Protein AF-A0A0T2QD60-F1 (afdb_monomer)

Secondary structure (DSSP, 8-state):
--------------------EEEETTEEEEEEEEEETTEEEEEEEEEE-TT--TTSHHHHHHHHHHHHHHHHHHHS-TTSTT---S--HHHHHHHHHHHHHHHHHHHHHHHHT-

Nearest PDB structures (foldseek):
  8cht-assembly2_B  TM=7.404E-01  e=1.540E+00  Homo sapiens
  8cht-assembly4_D  TM=6.076E-01  e=1.201E+00  Homo sapiens
  5fgo-assembly3_F  TM=7.506E-01  e=3.052E+00  Drosophila melanogaster
  8chu-assembly1_A  TM=4.315E-01  e=1.856E+00  Homo sapiens
 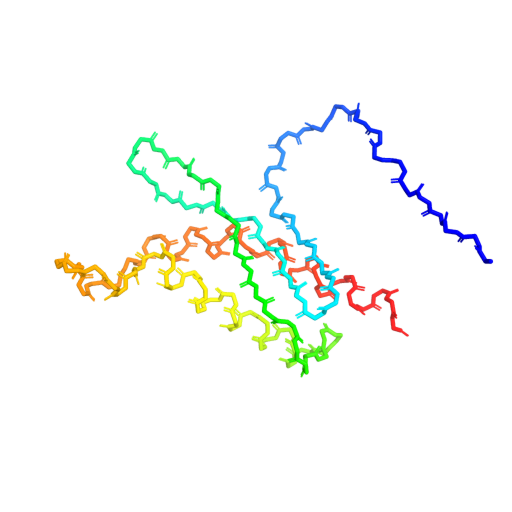 4wsp-assembly1_A  TM=3.901E-01  e=7.289E+00  Mycobacterium tuberculosis H37Rv

Foldseek 3Di:
DDDPDDDPPPDDDDPPLQWAWDDDDQKIWTFFWFADVVGIDTDIFIFGLPPALLLDPVSLVVRLVRQLVSQQCVQFVVPDDPTDPDRPPVRSVRRSVSRVSNSVVSSVVSNVVD

Radius of gyration: 16.13 Å; Cα contacts (8 Å, |Δi|>4): 137; chains: 1; bounding box: 52×38×35 Å

Solvent-accessible surface area (backbone atoms only — not comparable to full-atom values): 6789 Å² total; per-residue (Å²): 134,86,82,82,78,80,78,84,75,91,69,88,76,74,89,69,85,65,22,53,57,48,78,55,95,53,33,31,39,38,43,24,44,36,76,46,97,95,50,78,41,82,44,76,45,79,38,74,44,72,96,46,55,37,65,38,75,65,24,40,50,51,47,52,53,47,50,54,50,53,43,48,43,75,50,44,54,81,86,41,87,89,49,72,84,68,80,47,63,63,43,39,49,49,26,47,64,34,37,47,59,16,55,53,48,49,34,52,51,41,53,74,76,109

Structure (mmCIF, N/CA/C/O backbone):
data_AF-A0A0T2QD60-F1
#
_entry.id   AF-A0A0T2QD60-F1
#
loop_
_atom_site.group_PDB
_atom_site.id
_atom_site.type_symbol
_atom_site.label_atom_id
_atom_site.label_alt_id
_atom_site.label_comp_id
_atom_site.label_asym_id
_atom_site.label_entity_id
_atom_site.label_seq_id
_atom_site.pdbx_PDB_ins_code
_atom_site.Cartn_x
_atom_site.Cartn_y
_atom_site.Cartn_z
_atom_site.occupancy
_atom_site.B_iso_or_equiv
_atom_site.auth_seq_id
_atom_site.auth_comp_id
_atom_site.auth_asym_id
_atom_site.auth_atom_id
_atom_site.pdbx_PDB_model_num
ATOM 1 N N . MET A 1 1 ? -37.527 4.661 1.690 1.00 36.72 1 MET A N 1
ATOM 2 C CA . MET A 1 1 ? -36.375 5.287 2.385 1.00 36.72 1 MET A CA 1
ATOM 3 C C . MET A 1 1 ? -35.643 6.190 1.399 1.00 36.72 1 MET A C 1
ATOM 5 O O . MET A 1 1 ? -35.636 5.868 0.219 1.00 36.72 1 MET A O 1
ATOM 9 N N . LYS A 1 2 ? -35.128 7.349 1.833 1.00 30.94 2 LYS A N 1
ATOM 10 C CA . LYS A 1 2 ? -34.541 8.359 0.931 1.00 30.94 2 LYS A CA 1
ATOM 11 C C . LYS A 1 2 ? -33.089 8.008 0.602 1.00 30.94 2 LYS A C 1
ATOM 13 O O . LYS A 1 2 ? -32.248 8.036 1.492 1.00 30.94 2 LYS A O 1
ATOM 18 N N . ILE A 1 3 ? -32.805 7.732 -0.669 1.00 38.97 3 ILE A N 1
ATOM 19 C CA . ILE A 1 3 ? -31.434 7.640 -1.181 1.00 38.97 3 ILE A CA 1
ATOM 20 C C . ILE A 1 3 ? -30.935 9.078 -1.362 1.00 38.97 3 ILE A C 1
ATOM 22 O O . ILE A 1 3 ? -31.407 9.789 -2.249 1.00 38.97 3 ILE A O 1
ATOM 26 N N . VAL A 1 4 ? -30.043 9.546 -0.488 1.00 38.59 4 VAL A N 1
ATOM 27 C CA . VAL A 1 4 ? -29.467 10.894 -0.602 1.00 38.59 4 VAL A CA 1
ATOM 28 C C . VAL A 1 4 ? -28.332 10.839 -1.620 1.00 38.59 4 VAL A C 1
ATOM 30 O O . VAL A 1 4 ? -27.192 10.528 -1.289 1.00 38.59 4 VAL A O 1
ATOM 33 N N . GLY A 1 5 ? -28.663 11.106 -2.884 1.00 35.53 5 GLY A N 1
ATOM 34 C CA . GLY A 1 5 ? -27.670 11.254 -3.943 1.00 35.53 5 GLY A CA 1
ATOM 35 C C . GLY A 1 5 ? -26.823 12.503 -3.710 1.00 35.53 5 GLY A C 1
ATOM 36 O O . GLY A 1 5 ? -27.307 13.620 -3.879 1.00 35.53 5 GLY A O 1
ATOM 37 N N . ALA A 1 6 ? -25.558 12.318 -3.332 1.00 38.59 6 ALA A N 1
ATOM 38 C CA . ALA A 1 6 ? -24.595 13.408 -3.255 1.00 38.59 6 ALA A CA 1
ATOM 39 C C . ALA A 1 6 ? -24.217 13.860 -4.675 1.00 38.59 6 ALA A C 1
ATOM 41 O O . ALA A 1 6 ? -23.469 13.183 -5.381 1.00 38.59 6 ALA A O 1
ATOM 42 N N . ALA A 1 7 ? -24.748 15.007 -5.100 1.00 35.72 7 ALA A N 1
ATOM 43 C CA . ALA A 1 7 ? -24.350 15.640 -6.349 1.00 35.72 7 ALA A CA 1
ATOM 44 C C . ALA A 1 7 ? -22.911 16.164 -6.226 1.00 35.72 7 ALA A C 1
ATOM 46 O O . ALA A 1 7 ? -22.640 17.088 -5.458 1.00 35.72 7 ALA A O 1
ATOM 47 N N . ILE A 1 8 ? -21.987 15.587 -6.997 1.00 42.94 8 ILE A N 1
ATOM 48 C CA . ILE A 1 8 ? -20.613 16.083 -7.106 1.00 42.94 8 ILE A CA 1
ATOM 49 C C . ILE A 1 8 ? -20.648 17.335 -7.989 1.00 42.94 8 ILE A C 1
ATOM 51 O O . ILE A 1 8 ? -20.579 17.255 -9.215 1.00 42.94 8 ILE A O 1
ATOM 55 N N . ALA A 1 9 ? -20.798 18.502 -7.362 1.00 37.09 9 ALA A N 1
ATOM 56 C CA . ALA A 1 9 ? -20.691 19.779 -8.051 1.00 37.09 9 ALA A CA 1
ATOM 57 C C . ALA A 1 9 ? -19.237 20.000 -8.499 1.00 37.09 9 ALA A C 1
ATOM 59 O O . ALA A 1 9 ? -18.338 20.179 -7.676 1.00 37.09 9 ALA A O 1
ATOM 60 N N . ALA A 1 10 ? -19.006 19.991 -9.811 1.00 46.81 10 ALA A N 1
ATOM 61 C CA . ALA A 1 10 ? -17.710 20.305 -10.397 1.00 46.81 10 ALA A CA 1
ATOM 62 C C . ALA A 1 10 ? -17.415 21.809 -10.257 1.00 46.81 10 ALA A C 1
ATOM 64 O O . ALA A 1 10 ? -17.770 22.609 -11.119 1.00 46.81 10 ALA A O 1
ATOM 65 N N . ALA A 1 11 ? -16.760 22.190 -9.160 1.00 39.06 11 ALA A N 1
ATOM 66 C CA . ALA A 1 11 ? -16.304 23.551 -8.905 1.00 39.06 11 ALA A CA 1
ATOM 67 C C . ALA A 1 11 ? -14.805 23.549 -8.570 1.00 39.06 11 ALA A C 1
ATOM 69 O O . ALA A 1 11 ? -14.413 23.205 -7.459 1.00 39.06 11 ALA A O 1
ATOM 70 N N . GLY A 1 12 ? -13.981 23.926 -9.555 1.00 43.47 12 GLY A N 1
ATOM 71 C CA . GLY A 1 12 ? -12.598 24.389 -9.374 1.00 43.47 12 GLY A CA 1
ATOM 72 C C . GLY A 1 12 ? -11.723 23.606 -8.391 1.00 43.47 12 GLY A C 1
ATOM 73 O O . GLY A 1 12 ? -11.173 24.210 -7.471 1.00 43.47 12 GLY A O 1
ATOM 74 N N . LEU A 1 13 ? -11.553 22.292 -8.575 1.00 34.97 13 LEU A N 1
ATOM 75 C CA . LEU A 1 13 ? -10.577 21.561 -7.770 1.00 34.97 13 LEU A CA 1
ATOM 76 C C . LEU A 1 13 ? -9.155 21.928 -8.210 1.00 34.97 13 LEU A C 1
ATOM 78 O O . LEU A 1 13 ? -8.731 21.614 -9.323 1.00 34.97 13 LEU A O 1
ATOM 82 N N . LEU A 1 14 ? -8.406 22.546 -7.295 1.00 35.69 14 LEU A N 1
ATOM 83 C CA . LEU A 1 14 ? -6.946 22.518 -7.314 1.00 35.69 14 LEU A CA 1
ATOM 84 C C . LEU A 1 14 ? -6.503 21.068 -7.549 1.00 35.69 14 LEU A C 1
ATOM 86 O O . LEU A 1 14 ? -6.960 20.171 -6.836 1.00 35.69 14 LEU A O 1
ATOM 90 N N . VAL A 1 15 ? -5.616 20.839 -8.522 1.00 41.53 15 VAL A N 1
ATOM 91 C CA . VAL A 1 15 ? -5.058 19.509 -8.832 1.00 41.53 15 VAL A CA 1
ATOM 92 C C . VAL A 1 15 ? -4.025 19.123 -7.767 1.00 41.53 15 VAL A C 1
ATOM 94 O O . VAL A 1 15 ? -2.834 18.959 -8.010 1.00 41.53 15 VAL A O 1
ATOM 97 N N . SER A 1 16 ? -4.518 18.952 -6.547 1.00 40.53 16 SER A N 1
ATOM 98 C CA . SER A 1 16 ? -3.945 18.038 -5.578 1.00 40.53 16 SER A CA 1
ATOM 99 C C . SER A 1 16 ? -4.340 16.644 -6.045 1.00 40.53 16 SER A C 1
ATOM 101 O O . SER A 1 16 ? -5.463 16.206 -5.797 1.00 40.53 16 SER A O 1
ATOM 103 N N . THR A 1 17 ? -3.434 15.931 -6.720 1.00 47.22 17 THR A N 1
ATOM 104 C CA . THR A 1 17 ? -3.595 14.495 -7.009 1.00 47.22 17 THR A CA 1
ATOM 105 C C . THR A 1 17 ? -3.430 13.683 -5.722 1.00 47.22 17 THR A C 1
ATOM 107 O O . THR A 1 17 ? -2.524 12.863 -5.589 1.00 47.22 17 THR A O 1
ATOM 110 N N . ALA A 1 18 ? -4.286 13.950 -4.738 1.00 49.12 18 ALA A N 1
ATOM 111 C CA . ALA A 1 18 ? -4.475 13.081 -3.598 1.00 49.12 18 ALA A CA 1
ATOM 112 C C . ALA A 1 18 ? -5.111 11.791 -4.117 1.00 49.12 18 ALA A C 1
ATOM 114 O O . ALA A 1 18 ? -6.144 11.835 -4.790 1.00 49.12 18 ALA A O 1
ATOM 115 N N . ALA A 1 19 ? -4.490 10.651 -3.823 1.00 54.69 19 ALA A N 1
ATOM 116 C CA . ALA A 1 19 ? -5.063 9.359 -4.159 1.00 54.69 19 ALA A CA 1
ATOM 117 C C . ALA A 1 19 ? -6.469 9.245 -3.556 1.00 54.69 19 ALA A C 1
ATOM 119 O O . ALA A 1 19 ? -6.665 9.388 -2.344 1.00 54.69 19 ALA A O 1
ATOM 120 N N . ILE A 1 20 ? -7.453 9.016 -4.425 1.00 58.16 20 ILE A N 1
ATOM 121 C CA . ILE A 1 20 ? -8.849 8.876 -4.029 1.00 58.16 20 ILE A CA 1
ATOM 122 C C . ILE A 1 20 ? -9.069 7.407 -3.678 1.00 58.16 20 ILE A C 1
ATOM 124 O O . ILE A 1 20 ? -8.957 6.533 -4.538 1.00 58.16 20 ILE A O 1
ATOM 128 N N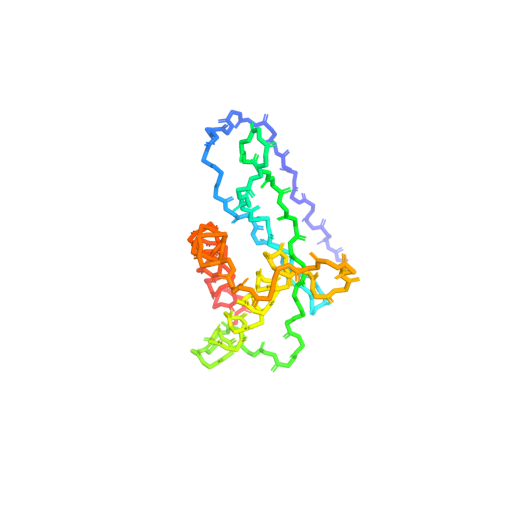 . ALA A 1 21 ? -9.363 7.143 -2.408 1.00 60.41 21 ALA A N 1
ATOM 129 C CA . ALA A 1 21 ? -9.890 5.863 -1.965 1.00 60.41 21 ALA A CA 1
ATOM 130 C C . ALA A 1 21 ? -11.406 5.848 -2.169 1.00 60.41 21 ALA A C 1
ATOM 132 O O . ALA A 1 21 ? -12.094 6.743 -1.680 1.00 60.41 21 ALA A O 1
ATOM 133 N N . ASN A 1 22 ? -11.928 4.812 -2.823 1.00 70.88 22 ASN A N 1
ATOM 134 C CA . ASN A 1 22 ? -13.347 4.470 -2.742 1.00 70.88 22 ASN A CA 1
ATOM 135 C C . ASN A 1 22 ? -13.453 3.044 -2.210 1.00 70.88 22 ASN A C 1
ATOM 137 O O . ASN A 1 22 ? -12.847 2.144 -2.788 1.00 70.88 22 ASN A O 1
ATOM 141 N N . VAL A 1 23 ? -14.212 2.856 -1.131 1.00 68.38 23 VAL A N 1
ATOM 142 C CA . VAL A 1 23 ? -14.542 1.541 -0.567 1.00 68.38 23 VAL A CA 1
ATOM 143 C C . VAL A 1 23 ? -16.006 1.245 -0.896 1.00 68.38 23 VAL A C 1
ATOM 145 O O . VAL A 1 23 ? -16.867 2.088 -0.642 1.00 68.38 23 VAL A O 1
ATOM 148 N N . ARG A 1 24 ? -16.285 0.088 -1.500 1.00 71.38 24 ARG A N 1
ATOM 149 C CA . ARG A 1 24 ? -17.633 -0.409 -1.830 1.00 71.38 24 ARG A CA 1
ATOM 150 C C . ARG A 1 24 ? -17.636 -1.931 -1.752 1.00 71.38 24 ARG A C 1
ATOM 152 O O . ARG A 1 24 ? -16.716 -2.523 -2.299 1.00 71.38 24 ARG A O 1
ATOM 159 N N . ASP A 1 25 ? -18.649 -2.519 -1.114 1.00 58.31 25 ASP A N 1
ATOM 160 C CA . ASP A 1 25 ? -18.933 -3.969 -1.091 1.00 58.31 25 ASP A CA 1
ATOM 161 C C . ASP A 1 25 ? -17.664 -4.854 -1.075 1.00 58.31 25 ASP A C 1
ATOM 163 O O . ASP A 1 25 ? -17.364 -5.569 -2.028 1.00 58.31 25 ASP A O 1
ATOM 167 N N . ASP A 1 26 ? -16.879 -4.726 0.000 1.00 74.38 26 ASP A N 1
ATOM 168 C CA . ASP A 1 26 ? -15.614 -5.440 0.248 1.00 74.38 26 ASP A CA 1
ATOM 169 C C . ASP A 1 26 ? -14.437 -5.178 -0.721 1.00 74.38 26 ASP A C 1
ATO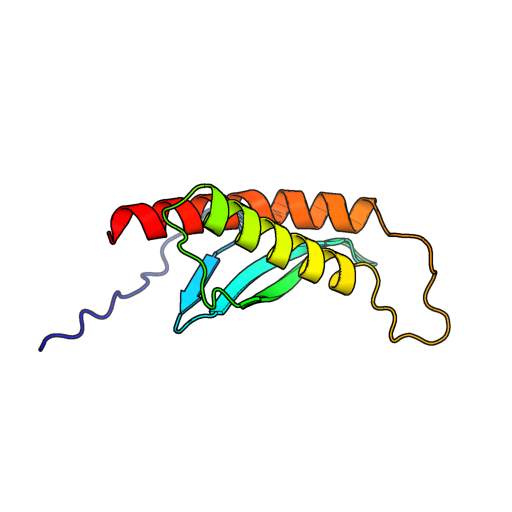M 171 O O . ASP A 1 26 ? -13.412 -5.855 -0.652 1.00 74.38 26 ASP A O 1
ATOM 175 N N . GLN A 1 27 ? -14.490 -4.145 -1.566 1.00 80.31 27 GLN A N 1
ATOM 176 C CA . GLN A 1 27 ? -13.371 -3.716 -2.417 1.00 80.31 27 GLN A CA 1
ATOM 177 C C . GLN A 1 27 ? -12.999 -2.243 -2.199 1.00 80.31 27 GLN A C 1
ATOM 179 O O . GLN A 1 27 ? -13.850 -1.354 -2.144 1.00 80.31 27 GLN A O 1
ATOM 184 N N . MET A 1 28 ? -11.695 -1.966 -2.148 1.00 84.12 28 MET A N 1
ATOM 185 C CA . MET A 1 28 ? -11.119 -0.622 -2.164 1.00 84.12 28 MET A CA 1
ATOM 186 C C . MET A 1 28 ? -10.380 -0.387 -3.486 1.00 84.12 28 MET A C 1
ATOM 188 O O . MET A 1 28 ? -9.391 -1.058 -3.789 1.00 84.12 28 MET A O 1
ATOM 192 N N . SER A 1 29 ? -10.818 0.615 -4.251 1.00 83.75 29 SER A N 1
ATOM 193 C CA . SER A 1 29 ? -10.054 1.146 -5.385 1.00 83.75 29 SER A CA 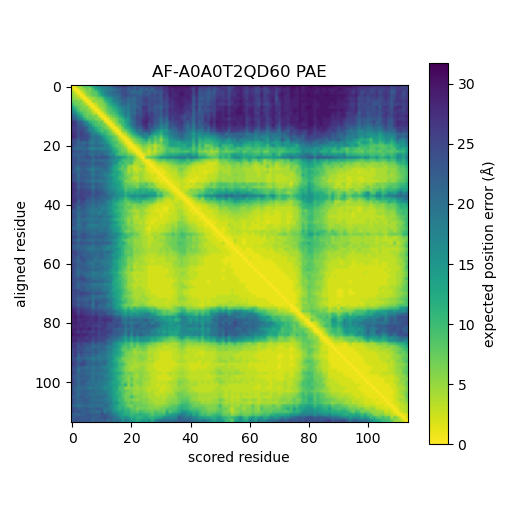1
ATOM 194 C C . SER A 1 29 ? -9.136 2.275 -4.917 1.00 83.75 29 SER A C 1
ATOM 196 O O . SER A 1 29 ? -9.611 3.208 -4.259 1.00 83.75 29 SER A O 1
ATOM 198 N N . VAL A 1 30 ? -7.861 2.230 -5.300 1.00 83.75 30 VAL A N 1
ATOM 199 C CA . VAL A 1 30 ? -6.856 3.256 -4.997 1.00 83.75 30 VAL A CA 1
ATOM 200 C C . VAL A 1 30 ? -6.188 3.727 -6.284 1.00 83.75 30 VAL A C 1
ATOM 202 O O . VAL A 1 30 ? -5.433 2.976 -6.901 1.00 83.75 30 VAL A O 1
ATOM 205 N N . SER A 1 31 ? -6.419 4.984 -6.663 1.00 85.12 31 SER A N 1
ATOM 206 C CA . SER A 1 31 ? -5.670 5.624 -7.750 1.00 85.12 31 SER A CA 1
ATOM 207 C C . SER A 1 31 ? -4.280 6.025 -7.260 1.00 85.12 31 SER A C 1
ATOM 209 O O . SER A 1 31 ? -4.155 6.916 -6.423 1.00 85.12 31 SER A O 1
ATOM 211 N N . VAL A 1 32 ? -3.243 5.384 -7.791 1.00 86.50 32 VAL A N 1
ATOM 212 C CA . VAL A 1 32 ? -1.827 5.616 -7.469 1.00 86.50 32 VAL A CA 1
ATOM 213 C C . VAL A 1 32 ? -1.072 6.127 -8.693 1.00 86.50 32 VAL A C 1
ATOM 215 O O . VAL A 1 32 ? -1.512 5.946 -9.828 1.00 86.50 32 VAL A O 1
ATOM 218 N N . THR A 1 33 ? 0.086 6.740 -8.471 1.00 85.50 33 THR A N 1
ATOM 219 C CA . THR A 1 33 ? 0.943 7.254 -9.544 1.00 85.50 33 THR A CA 1
ATOM 220 C C . THR A 1 33 ? 2.147 6.336 -9.732 1.00 85.50 33 THR A C 1
ATOM 222 O O . THR A 1 33 ? 2.942 6.165 -8.808 1.00 85.50 33 THR A O 1
ATOM 225 N N . ARG A 1 34 ? 2.285 5.757 -10.927 1.00 83.31 34 ARG A N 1
ATOM 226 C CA . ARG A 1 34 ? 3.393 4.888 -11.339 1.00 83.31 34 ARG A CA 1
ATOM 227 C C . ARG A 1 34 ? 4.371 5.667 -12.239 1.00 83.31 34 ARG A C 1
ATOM 229 O O . ARG A 1 34 ? 3.903 6.385 -13.125 1.00 83.31 34 ARG A O 1
ATOM 236 N N . PRO A 1 35 ? 5.699 5.552 -12.057 1.00 80.06 35 PRO A N 1
ATOM 237 C CA . PRO A 1 35 ? 6.657 6.033 -13.052 1.00 80.06 35 PRO A CA 1
ATOM 238 C C . PRO A 1 35 ? 6.577 5.175 -14.325 1.00 80.06 35 PRO A C 1
ATOM 240 O O . PRO A 1 35 ? 6.514 3.951 -14.246 1.00 80.06 35 PRO A O 1
ATOM 243 N N . ALA A 1 36 ? 6.570 5.815 -15.492 1.00 78.06 36 ALA A N 1
ATOM 244 C CA . ALA A 1 36 ? 6.466 5.157 -16.794 1.00 78.06 36 ALA A CA 1
ATOM 245 C C . ALA A 1 36 ? 7.394 5.830 -17.819 1.00 78.06 36 ALA A C 1
ATOM 247 O O . ALA A 1 36 ? 7.793 6.986 -17.646 1.00 78.06 36 ALA A O 1
ATOM 248 N N . GLU A 1 37 ? 7.717 5.139 -18.913 1.00 68.19 37 GLU A N 1
ATOM 249 C CA . GLU A 1 37 ? 8.455 5.751 -20.022 1.00 68.19 37 GLU A CA 1
ATOM 250 C C . GLU A 1 37 ? 7.641 6.917 -20.608 1.00 68.19 37 GLU A C 1
ATOM 252 O O . GLU A 1 37 ? 6.520 6.742 -21.080 1.00 68.19 37 GLU A O 1
ATOM 257 N N . GLY A 1 38 ? 8.189 8.132 -20.518 1.00 72.19 38 GLY A N 1
ATOM 258 C CA . GLY A 1 38 ? 7.497 9.371 -20.892 1.00 72.19 38 GLY A CA 1
ATOM 259 C C . GLY A 1 38 ? 6.843 10.145 -19.736 1.00 72.19 38 GLY A C 1
ATOM 260 O O . GLY A 1 38 ? 6.364 11.253 -19.970 1.00 72.19 38 GLY A O 1
ATOM 261 N N . GLY A 1 39 ? 6.860 9.646 -18.490 1.00 80.19 39 GLY A N 1
ATOM 262 C CA . GLY A 1 39 ? 6.490 10.446 -17.316 1.00 80.19 39 GLY A CA 1
ATOM 263 C C . GLY A 1 39 ? 5.836 9.675 -16.170 1.00 80.19 39 GLY A C 1
ATOM 264 O O . GLY A 1 39 ? 6.423 8.770 -15.581 1.00 80.19 39 GLY A O 1
ATOM 265 N N . ARG A 1 40 ? 4.632 10.108 -15.783 1.00 82.12 40 ARG A N 1
ATOM 266 C CA . ARG A 1 40 ? 3.858 9.557 -14.662 1.00 82.12 40 ARG A CA 1
ATOM 267 C C . ARG A 1 40 ? 2.496 9.094 -15.156 1.00 82.12 40 ARG A C 1
ATOM 269 O O . ARG A 1 40 ? 1.750 9.879 -15.733 1.00 82.12 40 ARG A O 1
ATOM 276 N N . GLU A 1 41 ? 2.171 7.844 -14.878 1.00 83.62 41 GLU A N 1
ATOM 277 C CA . GLU A 1 41 ? 0.912 7.199 -15.236 1.00 83.62 41 GLU A CA 1
ATOM 278 C C . GLU A 1 41 ? 0.035 7.050 -13.988 1.00 83.62 41 GLU A C 1
ATOM 280 O O . GLU A 1 41 ? 0.529 6.701 -12.914 1.00 83.62 41 GLU A O 1
ATOM 285 N N . GLN A 1 42 ? -1.271 7.295 -14.108 1.00 84.25 42 GLN A N 1
ATOM 286 C CA . GLN A 1 42 ? -2.213 7.005 -13.028 1.00 84.25 42 GLN A CA 1
ATOM 287 C C . GLN A 1 42 ? -2.771 5.589 -13.196 1.00 84.25 42 GLN A C 1
ATOM 289 O O . GLN A 1 42 ? -3.426 5.286 -14.190 1.00 84.25 42 GLN A O 1
ATOM 294 N N . VAL A 1 43 ? -2.535 4.733 -12.204 1.00 86.12 43 VAL A N 1
ATOM 295 C CA . VAL A 1 43 ? -2.955 3.328 -12.187 1.00 86.12 43 VAL A CA 1
ATOM 296 C C . VAL A 1 43 ? -3.999 3.142 -11.090 1.00 86.12 43 VAL A C 1
ATOM 298 O O . VAL A 1 43 ? -3.816 3.617 -9.971 1.00 86.12 43 VAL A O 1
ATOM 301 N N . SER A 1 44 ? -5.095 2.441 -11.384 1.00 86.75 44 SER A N 1
ATOM 302 C CA . SER A 1 44 ? -6.083 2.062 -10.369 1.00 86.75 44 SER A CA 1
ATOM 303 C C . SER A 1 44 ? -5.753 0.677 -9.819 1.00 86.75 44 SER A C 1
ATOM 305 O O . SER A 1 44 ? -5.803 -0.314 -10.548 1.00 86.75 44 SER A O 1
ATOM 307 N N . LEU A 1 45 ? -5.401 0.601 -8.536 1.00 87.00 45 LEU A N 1
ATOM 308 C CA . LEU A 1 45 ? -5.238 -0.662 -7.821 1.00 87.00 45 LEU A CA 1
ATOM 309 C C . LEU A 1 45 ? -6.564 -1.044 -7.171 1.00 87.00 45 LEU A C 1
ATOM 311 O O . LEU A 1 45 ? -7.128 -0.256 -6.415 1.00 87.00 45 LEU A O 1
ATOM 315 N N . GLN A 1 46 ? -7.030 -2.266 -7.411 1.00 89.19 46 GLN A N 1
ATOM 316 C CA . GLN A 1 46 ? -8.131 -2.853 -6.652 1.00 89.19 46 GLN A CA 1
ATOM 317 C C . GLN A 1 46 ? -7.560 -3.778 -5.582 1.00 89.19 46 GLN A C 1
ATOM 319 O O . GLN A 1 46 ? -6.759 -4.665 -5.882 1.00 89.19 46 GLN A O 1
ATOM 324 N N . VAL A 1 47 ? -7.956 -3.559 -4.331 1.00 88.50 47 VAL A N 1
ATOM 325 C CA . VAL A 1 47 ? -7.616 -4.429 -3.207 1.00 88.50 47 VAL A CA 1
ATOM 326 C C . VAL A 1 47 ? -8.864 -4.752 -2.409 1.00 88.50 47 VAL A C 1
ATOM 328 O O . VAL A 1 47 ? -9.608 -3.864 -2.003 1.00 88.50 47 VAL A O 1
ATOM 331 N N . SER A 1 48 ? -9.050 -6.036 -2.135 1.00 88.12 48 SER A N 1
ATOM 332 C CA . SER A 1 48 ? -10.148 -6.494 -1.297 1.00 88.12 48 SER A CA 1
ATOM 333 C C . SER A 1 48 ? -9.973 -5.975 0.134 1.00 88.12 48 SER A C 1
ATOM 335 O O . SER A 1 48 ? -8.851 -5.915 0.658 1.00 88.12 48 SER A O 1
ATOM 337 N N . THR A 1 49 ? -11.081 -5.643 0.785 1.00 87.25 49 THR A N 1
ATOM 338 C CA . THR A 1 49 ? -11.197 -5.347 2.216 1.00 87.25 49 THR A CA 1
ATOM 339 C C . THR A 1 49 ? -11.849 -6.496 2.997 1.00 87.25 49 THR A C 1
ATOM 341 O O . THR A 1 49 ? -11.967 -6.367 4.210 1.00 87.25 49 THR A O 1
ATOM 344 N N . ASP A 1 50 ? -12.149 -7.642 2.354 1.00 87.69 50 ASP A N 1
ATOM 345 C CA . ASP A 1 50 ? -12.735 -8.852 2.964 1.00 87.69 50 ASP A CA 1
ATOM 346 C C . ASP A 1 50 ? -12.130 -9.164 4.335 1.00 87.69 50 ASP A C 1
ATOM 348 O O . ASP A 1 50 ? -10.911 -9.379 4.454 1.00 87.69 50 ASP A O 1
ATOM 352 N N . GLY A 1 51 ? -12.978 -9.229 5.361 1.00 84.44 51 GLY A N 1
ATOM 353 C CA . GLY A 1 51 ? -12.569 -9.619 6.710 1.00 84.44 51 GLY A CA 1
ATOM 354 C C . GLY A 1 51 ? -11.553 -8.676 7.367 1.00 84.44 51 GLY A C 1
ATOM 355 O O . GLY A 1 51 ? -10.798 -9.113 8.239 1.00 84.44 51 GLY A O 1
ATOM 356 N N . LEU A 1 52 ? -11.482 -7.408 6.941 1.00 87.00 52 LEU A N 1
ATOM 357 C CA . LEU A 1 52 ? -10.669 -6.376 7.583 1.00 87.00 52 LEU A CA 1
ATOM 358 C C . LEU A 1 52 ? -11.535 -5.392 8.370 1.00 87.00 52 LEU A C 1
ATOM 360 O O . LEU A 1 52 ? -12.268 -4.595 7.792 1.00 87.00 52 LEU A O 1
ATOM 364 N N . ASP A 1 53 ? -11.355 -5.363 9.689 1.00 87.00 53 ASP A N 1
ATOM 365 C CA . ASP A 1 53 ? -11.851 -4.264 10.516 1.00 87.00 53 ASP A CA 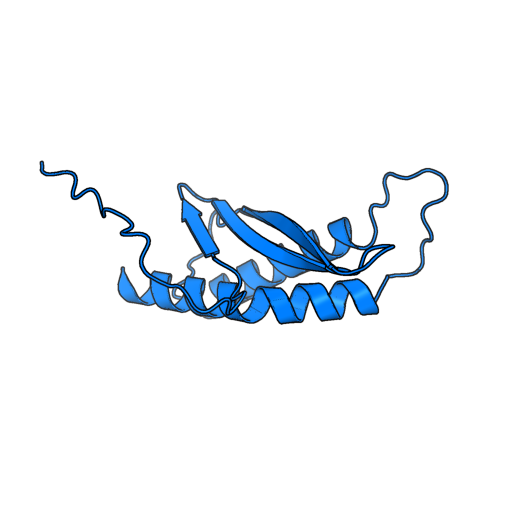1
ATOM 366 C C . ASP A 1 53 ? -10.935 -3.039 10.359 1.00 87.00 53 ASP A C 1
ATOM 368 O O . ASP A 1 53 ? -9.917 -2.896 11.045 1.00 87.00 53 ASP A O 1
ATOM 372 N N . LEU A 1 54 ? -11.291 -2.156 9.427 1.00 85.19 54 LEU A N 1
ATOM 373 C CA . LEU A 1 54 ? -10.534 -0.944 9.110 1.00 85.19 54 LEU A CA 1
ATOM 374 C C . LEU A 1 54 ? -10.568 0.131 10.213 1.00 85.19 54 LEU A C 1
ATOM 376 O O . LEU A 1 54 ? -9.788 1.081 10.127 1.00 85.19 54 LEU A O 1
ATOM 380 N N . ALA A 1 55 ? -11.407 -0.012 11.247 1.00 85.00 55 ALA A N 1
ATOM 381 C CA . ALA A 1 55 ? -11.355 0.844 12.433 1.00 85.00 55 ALA A CA 1
ATOM 382 C C . ALA A 1 55 ? -10.225 0.426 13.399 1.00 85.00 55 ALA A C 1
ATOM 384 O O . ALA A 1 55 ? -9.808 1.215 14.249 1.00 85.00 55 ALA A O 1
ATOM 385 N N . THR A 1 56 ? -9.673 -0.786 13.248 1.00 86.75 56 THR A N 1
ATOM 386 C CA . THR A 1 56 ? -8.542 -1.275 14.053 1.00 86.75 56 THR A CA 1
ATOM 387 C C . THR A 1 56 ? -7.184 -1.032 13.394 1.00 86.75 56 THR A C 1
ATOM 389 O O . THR A 1 56 ? -7.022 -1.069 12.172 1.00 86.75 56 THR A O 1
ATOM 392 N N . VAL A 1 57 ? -6.150 -0.888 14.231 1.00 87.06 57 VAL A N 1
ATOM 393 C CA . VAL A 1 57 ? -4.748 -0.796 13.784 1.00 87.06 57 VAL A CA 1
ATOM 394 C C . VAL A 1 57 ? -4.324 -2.041 12.989 1.00 87.06 57 VAL A C 1
ATOM 396 O O . VAL A 1 57 ? -3.581 -1.922 12.015 1.00 87.06 57 VAL A O 1
ATOM 399 N N . ASP A 1 58 ? -4.807 -3.230 13.364 1.00 89.44 58 ASP A N 1
ATOM 400 C CA . ASP A 1 58 ? -4.481 -4.486 12.678 1.00 89.44 58 ASP A CA 1
ATOM 401 C C . ASP A 1 58 ? -5.158 -4.600 11.301 1.00 89.44 58 ASP A C 1
ATOM 403 O O . ASP A 1 58 ? -4.484 -4.913 10.317 1.00 89.44 58 ASP A O 1
ATOM 407 N N . GLY A 1 59 ? -6.450 -4.275 11.179 1.00 88.50 59 GLY A N 1
ATOM 408 C CA . GLY A 1 59 ? -7.133 -4.256 9.882 1.00 88.50 59 GLY A CA 1
ATOM 409 C C . GLY A 1 59 ? -6.557 -3.202 8.933 1.00 88.50 59 GLY A C 1
ATOM 410 O O . GLY A 1 59 ? -6.274 -3.516 7.774 1.00 88.50 59 GLY A O 1
ATOM 411 N N . ALA A 1 60 ? -6.241 -2.003 9.433 1.00 87.50 60 ALA A N 1
ATOM 412 C CA . ALA A 1 60 ? -5.519 -0.988 8.666 1.00 87.50 60 ALA A CA 1
ATOM 413 C C . ALA A 1 60 ? -4.116 -1.471 8.232 1.00 87.50 60 ALA A C 1
ATOM 415 O O . ALA A 1 60 ? -3.716 -1.292 7.078 1.00 87.50 60 ALA A O 1
ATOM 416 N N . ALA A 1 61 ? -3.364 -2.154 9.105 1.00 89.56 61 ALA A N 1
ATOM 417 C CA . ALA A 1 61 ? -2.065 -2.737 8.756 1.00 89.56 61 ALA A CA 1
ATOM 418 C C . ALA A 1 61 ? -2.179 -3.877 7.723 1.00 89.56 61 ALA A C 1
ATOM 420 O O . ALA A 1 61 ? -1.335 -3.990 6.827 1.00 89.56 61 ALA A O 1
ATOM 421 N N . LYS A 1 62 ? -3.225 -4.707 7.802 1.00 91.44 62 LYS A N 1
ATOM 422 C CA . LYS A 1 62 ? -3.544 -5.742 6.806 1.00 91.44 62 LYS A CA 1
ATOM 423 C C . LYS A 1 62 ? -3.917 -5.130 5.453 1.00 91.44 62 LYS A C 1
ATOM 425 O O . LYS A 1 62 ? -3.419 -5.611 4.434 1.00 91.44 62 LYS A O 1
ATOM 430 N N . LEU A 1 63 ? -4.700 -4.048 5.431 1.00 90.19 63 LEU A N 1
ATOM 431 C CA . LEU A 1 63 ? -5.035 -3.304 4.213 1.00 90.19 63 LEU A CA 1
ATOM 432 C C . LEU A 1 63 ? -3.781 -2.707 3.560 1.00 90.19 63 LEU A C 1
ATOM 434 O O . LEU A 1 63 ? -3.542 -2.932 2.374 1.00 90.19 63 LEU A O 1
ATOM 438 N N . ARG A 1 64 ? -2.914 -2.047 4.344 1.00 91.19 64 ARG A N 1
ATOM 439 C CA . ARG A 1 64 ? -1.607 -1.561 3.864 1.00 91.19 64 ARG A CA 1
ATOM 440 C C . ARG A 1 64 ? -0.796 -2.686 3.219 1.00 91.19 64 ARG A C 1
ATOM 442 O O . ARG A 1 64 ? -0.318 -2.520 2.102 1.00 91.19 64 ARG A O 1
ATOM 449 N N . LYS A 1 65 ? -0.716 -3.865 3.855 1.00 91.81 65 LYS A N 1
ATOM 450 C CA . LYS A 1 65 ? -0.053 -5.055 3.282 1.00 91.81 65 LYS A CA 1
ATOM 451 C C . LYS A 1 65 ? -0.703 -5.539 1.974 1.00 91.81 65 LYS A C 1
ATOM 453 O O . LYS A 1 65 ? 0.029 -5.998 1.099 1.00 91.81 65 LYS A O 1
ATOM 458 N N . ARG A 1 66 ? -2.035 -5.460 1.818 1.00 92.56 66 ARG A N 1
ATOM 459 C CA . ARG A 1 66 ? -2.731 -5.776 0.549 1.00 92.56 66 ARG A CA 1
ATOM 460 C C . ARG A 1 66 ? -2.326 -4.782 -0.552 1.00 92.56 66 ARG A C 1
ATOM 462 O O . ARG A 1 66 ? -1.892 -5.224 -1.613 1.00 92.56 66 ARG A O 1
ATOM 469 N N . VAL A 1 67 ? -2.333 -3.475 -0.269 1.00 91.00 67 VAL A N 1
ATOM 470 C CA . VAL A 1 67 ? -1.879 -2.427 -1.210 1.00 91.00 67 VAL A CA 1
ATOM 471 C C . VAL A 1 67 ? -0.405 -2.589 -1.589 1.00 91.00 67 VAL A C 1
ATOM 473 O O . VAL A 1 67 ? -0.082 -2.559 -2.772 1.00 91.00 67 VAL A O 1
ATOM 476 N N . THR A 1 68 ? 0.497 -2.852 -0.637 1.00 90.81 68 THR A N 1
ATOM 477 C CA . THR A 1 68 ? 1.921 -3.086 -0.942 1.00 90.81 68 THR A CA 1
ATOM 478 C C . THR A 1 68 ? 2.133 -4.279 -1.882 1.00 90.81 68 THR A C 1
ATOM 480 O O . THR A 1 68 ? 3.010 -4.216 -2.742 1.00 90.81 68 THR A O 1
ATOM 483 N N . ARG A 1 69 ? 1.324 -5.347 -1.779 1.00 89.62 69 ARG A N 1
ATOM 484 C CA . ARG A 1 69 ? 1.376 -6.473 -2.731 1.00 89.62 69 ARG A CA 1
ATOM 485 C C . ARG A 1 69 ? 0.854 -6.094 -4.118 1.00 89.62 69 ARG A C 1
ATOM 487 O O . ARG A 1 69 ? 1.487 -6.458 -5.103 1.00 89.62 69 ARG A O 1
ATOM 494 N N . ALA A 1 70 ? -0.237 -5.332 -4.201 1.00 89.94 70 ALA A N 1
ATOM 495 C CA . ALA A 1 70 ? -0.758 -4.838 -5.477 1.00 89.94 70 ALA A CA 1
ATOM 496 C C . ALA A 1 70 ? 0.251 -3.913 -6.190 1.00 89.94 70 ALA A C 1
ATOM 498 O O . ALA A 1 70 ? 0.504 -4.077 -7.380 1.00 89.94 70 ALA A O 1
ATOM 499 N N . ILE A 1 71 ? 0.914 -3.018 -5.446 1.00 89.06 71 ILE A N 1
ATOM 500 C CA . ILE A 1 71 ? 2.030 -2.196 -5.946 1.00 89.06 71 ILE A CA 1
ATOM 501 C C . ILE A 1 71 ? 3.190 -3.079 -6.428 1.00 89.06 71 ILE A C 1
ATOM 503 O O . ILE A 1 71 ? 3.729 -2.856 -7.508 1.00 89.06 71 ILE A O 1
ATOM 507 N N . ALA A 1 72 ? 3.574 -4.099 -5.654 1.00 87.69 72 ALA A N 1
ATOM 508 C CA . ALA A 1 72 ? 4.669 -4.994 -6.021 1.00 87.69 72 ALA A CA 1
ATOM 509 C C . ALA A 1 72 ? 4.430 -5.708 -7.364 1.00 87.69 72 ALA A C 1
ATOM 511 O O . ALA A 1 72 ? 5.370 -5.786 -8.154 1.00 87.69 72 ALA A O 1
ATOM 512 N N . ALA A 1 73 ? 3.197 -6.160 -7.624 1.00 84.75 73 ALA A N 1
ATOM 513 C CA . ALA A 1 73 ? 2.786 -6.763 -8.894 1.00 84.75 73 ALA A CA 1
ATOM 514 C C . ALA A 1 73 ? 2.685 -5.737 -10.043 1.00 84.75 73 ALA A C 1
ATOM 516 O O . ALA A 1 73 ? 3.053 -6.038 -11.173 1.00 84.75 73 ALA A O 1
ATOM 517 N N . ALA A 1 74 ? 2.243 -4.506 -9.762 1.00 85.19 74 ALA A N 1
ATOM 518 C CA . ALA A 1 74 ? 2.163 -3.436 -10.762 1.00 85.19 74 ALA A CA 1
ATOM 519 C C . ALA A 1 74 ? 3.537 -2.879 -11.197 1.00 85.19 74 ALA A C 1
ATOM 521 O O . ALA A 1 74 ? 3.651 -2.350 -12.306 1.00 85.19 74 ALA A O 1
ATOM 522 N N . CYS A 1 75 ? 4.551 -2.992 -10.329 1.00 85.75 75 CYS A N 1
ATOM 523 C CA . CYS A 1 75 ? 5.941 -2.596 -10.585 1.00 85.75 75 CYS A CA 1
ATOM 524 C C . CYS A 1 75 ? 6.826 -3.729 -11.127 1.00 85.75 75 CYS A C 1
ATOM 526 O O . CYS A 1 75 ? 7.796 -3.455 -11.820 1.00 85.75 75 CYS A O 1
ATOM 528 N N . ASN A 1 76 ? 6.536 -4.990 -10.797 1.00 81.00 76 ASN A N 1
ATOM 529 C CA . ASN A 1 76 ? 7.202 -6.146 -11.396 1.00 81.00 76 ASN A CA 1
ATOM 530 C C . ASN A 1 76 ? 6.136 -7.210 -11.736 1.00 81.00 76 ASN A C 1
ATOM 532 O O . ASN A 1 76 ? 5.800 -8.037 -10.879 1.00 81.00 76 ASN A O 1
ATOM 536 N N . PRO A 1 77 ? 5.547 -7.145 -12.947 1.00 71.31 77 PRO A N 1
ATOM 537 C CA . PRO A 1 77 ? 4.600 -8.140 -13.427 1.00 71.31 77 PRO A CA 1
ATOM 538 C C . PRO A 1 77 ? 5.359 -9.397 -13.871 1.00 71.31 77 PRO A C 1
ATOM 540 O O . PRO A 1 77 ? 5.817 -9.489 -15.011 1.00 71.31 77 PRO A O 1
ATOM 543 N N . GLY A 1 78 ? 5.466 -10.373 -12.965 1.00 63.56 78 GLY A N 1
ATOM 544 C CA . GLY A 1 78 ? 6.203 -11.627 -13.178 1.00 63.56 78 GLY A CA 1
ATOM 545 C C . GLY A 1 78 ? 5.665 -12.541 -14.290 1.00 63.56 78 GLY A C 1
ATOM 546 O O . GLY A 1 78 ? 6.282 -13.558 -14.581 1.00 63.56 78 GLY A O 1
ATOM 547 N N . ASP A 1 79 ? 4.548 -12.178 -14.926 1.00 63.69 79 ASP A N 1
ATOM 548 C CA . ASP A 1 79 ? 3.942 -12.904 -16.049 1.00 63.69 79 ASP A CA 1
ATOM 549 C C . ASP A 1 79 ? 4.589 -12.578 -17.411 1.00 63.69 79 ASP A C 1
ATOM 551 O O . ASP A 1 79 ? 4.184 -13.124 -18.440 1.00 63.69 79 ASP A O 1
ATOM 555 N N . ARG A 1 80 ? 5.576 -11.668 -17.461 1.00 61.53 80 ARG A N 1
ATOM 556 C CA . ARG A 1 80 ? 6.316 -11.385 -18.699 1.00 61.53 80 ARG A CA 1
ATOM 557 C C . ARG A 1 80 ? 7.453 -12.388 -18.888 1.00 61.53 80 ARG A C 1
ATOM 559 O O . ARG A 1 80 ? 8.360 -12.481 -18.064 1.00 61.53 80 ARG A O 1
ATOM 566 N N . LEU A 1 81 ? 7.448 -13.063 -20.037 1.00 55.81 81 LEU A N 1
ATOM 567 C CA . LEU A 1 81 ? 8.683 -13.572 -20.634 1.00 55.81 81 LEU A CA 1
ATOM 568 C C . LEU A 1 81 ? 9.648 -12.376 -20.755 1.00 55.81 81 LEU A C 1
ATOM 570 O O . LEU A 1 81 ? 9.222 -11.298 -21.169 1.00 55.81 81 LEU A O 1
ATOM 574 N N . ASP A 1 82 ? 10.891 -12.551 -20.308 1.00 57.50 82 ASP A N 1
ATOM 575 C CA . ASP A 1 82 ? 11.900 -11.488 -20.152 1.00 57.50 82 ASP A CA 1
ATOM 576 C C . ASP A 1 82 ? 11.595 -10.411 -19.078 1.00 57.50 82 ASP A C 1
ATOM 578 O O . ASP A 1 82 ? 12.146 -9.310 -19.124 1.00 57.50 82 ASP A O 1
ATOM 582 N N . ALA A 1 83 ? 10.758 -10.705 -18.069 1.00 59.88 83 ALA A N 1
ATOM 583 C CA . ALA A 1 83 ? 10.672 -9.866 -16.868 1.00 59.88 83 ALA A CA 1
ATOM 584 C C . ALA A 1 83 ? 12.039 -9.779 -16.166 1.00 59.88 83 ALA A C 1
ATOM 586 O O . ALA A 1 83 ? 12.592 -10.801 -15.752 1.00 59.88 83 ALA A O 1
ATOM 587 N N . ASP A 1 84 ? 12.549 -8.562 -15.955 1.00 60.25 84 ASP A N 1
ATOM 588 C CA . ASP A 1 84 ? 13.686 -8.364 -15.060 1.00 60.25 84 ASP A CA 1
ATOM 589 C C . ASP A 1 84 ? 13.273 -8.787 -13.641 1.00 60.25 84 ASP A C 1
ATOM 591 O O . ASP A 1 84 ? 12.324 -8.258 -13.055 1.00 60.25 84 ASP A O 1
ATOM 595 N N . LEU A 1 85 ? 13.964 -9.788 -13.093 1.00 63.91 85 LEU A N 1
ATOM 596 C CA . LEU A 1 85 ? 13.694 -10.327 -11.760 1.00 63.91 85 LEU A CA 1
ATOM 597 C C . LEU A 1 85 ? 14.138 -9.362 -10.645 1.00 63.91 85 LEU A C 1
ATOM 599 O O . LEU A 1 85 ? 13.817 -9.586 -9.474 1.00 63.91 85 LEU A O 1
ATOM 603 N N . ALA A 1 86 ? 14.847 -8.280 -10.984 1.00 68.62 86 ALA A N 1
ATOM 604 C CA . ALA A 1 86 ? 15.137 -7.196 -10.062 1.00 68.62 86 ALA A CA 1
ATOM 605 C C . ALA A 1 86 ? 13.835 -6.546 -9.537 1.00 68.62 86 ALA A C 1
ATOM 607 O O . ALA A 1 86 ? 12.950 -6.154 -10.307 1.00 68.62 86 ALA A O 1
ATOM 608 N N . PRO A 1 87 ? 13.676 -6.367 -8.213 1.00 71.88 87 PRO A N 1
ATOM 609 C CA . PRO A 1 87 ? 12.574 -5.576 -7.689 1.00 71.88 87 PRO A CA 1
ATOM 610 C C . PRO A 1 87 ? 12.761 -4.104 -8.071 1.00 71.88 87 PRO A C 1
ATOM 612 O O . PRO A 1 87 ? 13.725 -3.476 -7.637 1.00 71.88 87 PRO A O 1
ATOM 615 N N . ASP A 1 88 ? 11.810 -3.517 -8.802 1.00 84.94 88 ASP A N 1
ATOM 616 C CA . ASP A 1 88 ? 11.794 -2.065 -9.002 1.00 84.94 88 ASP A CA 1
ATOM 617 C C . ASP A 1 88 ? 11.435 -1.353 -7.683 1.00 84.94 88 ASP A C 1
ATOM 619 O O . ASP A 1 88 ? 10.272 -1.112 -7.335 1.00 8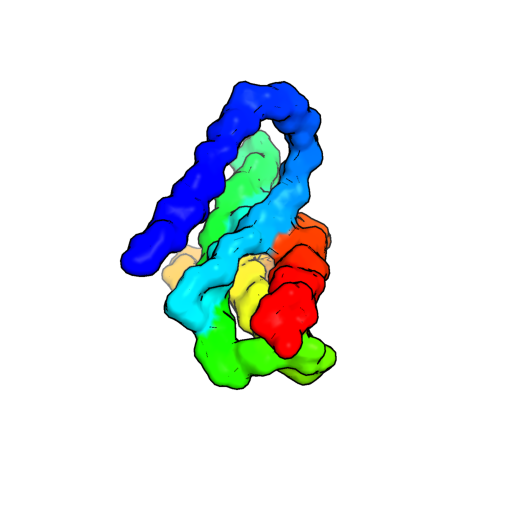4.94 88 ASP A O 1
ATOM 623 N N . PHE A 1 89 ? 12.474 -1.044 -6.909 1.00 86.44 89 PHE A N 1
ATOM 624 C CA . PHE A 1 89 ? 12.379 -0.316 -5.649 1.00 86.44 89 PHE A CA 1
ATOM 625 C C . PHE A 1 89 ? 11.971 1.153 -5.835 1.00 86.44 89 PHE A C 1
ATOM 627 O O . PHE A 1 89 ? 11.449 1.748 -4.889 1.00 86.44 89 PHE A O 1
ATOM 634 N N . GLN A 1 90 ? 12.188 1.751 -7.014 1.00 87.31 90 GLN A N 1
ATOM 635 C CA . GLN A 1 90 ? 11.783 3.128 -7.287 1.00 87.31 90 GLN A CA 1
ATOM 636 C C . GLN A 1 90 ? 10.274 3.203 -7.515 1.00 87.31 90 GLN A C 1
ATOM 638 O O . GLN A 1 90 ? 9.598 3.912 -6.767 1.00 87.31 90 GLN A O 1
ATOM 643 N N . CYS A 1 91 ? 9.738 2.416 -8.451 1.00 88.12 91 CYS A N 1
ATOM 644 C CA . CYS A 1 91 ? 8.300 2.304 -8.683 1.00 88.12 91 CYS A CA 1
ATOM 645 C C . CYS A 1 91 ? 7.558 1.955 -7.391 1.00 88.12 91 CYS A C 1
ATOM 647 O O . CYS A 1 91 ? 6.590 2.628 -7.032 1.00 88.12 91 CYS A O 1
ATOM 649 N N . ARG A 1 92 ? 8.057 0.974 -6.621 1.00 90.25 92 ARG A N 1
ATOM 650 C CA . ARG A 1 92 ? 7.433 0.577 -5.347 1.00 90.25 92 ARG A CA 1
ATOM 651 C C . ARG A 1 92 ? 7.374 1.726 -4.342 1.00 90.25 92 ARG A C 1
ATOM 653 O O . ARG A 1 92 ? 6.350 1.888 -3.683 1.00 90.25 92 ARG A O 1
ATOM 660 N N . ARG A 1 93 ? 8.439 2.527 -4.229 1.00 89.94 93 ARG A N 1
ATOM 661 C CA . ARG A 1 93 ? 8.503 3.689 -3.327 1.00 89.94 93 ARG A CA 1
ATOM 662 C C . ARG A 1 93 ? 7.574 4.815 -3.781 1.00 89.94 93 ARG A C 1
ATOM 664 O O . ARG A 1 93 ? 6.853 5.362 -2.953 1.00 89.94 93 ARG A O 1
ATOM 671 N N . GLU A 1 94 ? 7.573 5.151 -5.069 1.00 89.06 94 GLU A N 1
ATOM 672 C CA . GLU A 1 94 ? 6.747 6.234 -5.621 1.00 89.06 94 GLU A CA 1
ATOM 673 C C . GLU A 1 94 ? 5.252 5.897 -5.569 1.00 89.06 94 GLU A C 1
ATOM 675 O O . GLU A 1 94 ? 4.458 6.691 -5.057 1.00 89.06 94 GLU A O 1
ATOM 680 N N . MET A 1 95 ? 4.870 4.683 -5.978 1.00 90.31 95 MET A N 1
ATOM 681 C CA . MET A 1 95 ? 3.486 4.219 -5.868 1.00 90.31 95 MET A CA 1
ATOM 682 C C . MET A 1 95 ? 3.037 4.143 -4.403 1.00 90.31 95 MET A C 1
ATOM 684 O O . MET A 1 95 ? 1.923 4.570 -4.101 1.00 90.31 95 MET A O 1
ATOM 688 N N . ALA A 1 96 ? 3.889 3.679 -3.478 1.00 89.75 96 ALA A N 1
ATOM 689 C CA . ALA A 1 96 ? 3.558 3.643 -2.051 1.00 89.75 96 ALA A CA 1
ATOM 690 C C . ALA A 1 96 ? 3.334 5.048 -1.473 1.00 89.75 96 ALA A C 1
ATOM 692 O O . ALA A 1 96 ? 2.299 5.275 -0.851 1.00 89.75 96 ALA A O 1
ATOM 693 N N . ALA A 1 97 ? 4.233 5.998 -1.746 1.00 89.06 97 ALA A N 1
ATOM 694 C CA . ALA A 1 97 ? 4.076 7.392 -1.329 1.00 89.06 97 ALA A CA 1
ATOM 695 C C . ALA A 1 97 ? 2.792 8.023 -1.901 1.00 89.06 97 ALA A C 1
ATOM 697 O O . ALA A 1 97 ? 2.095 8.756 -1.202 1.00 89.06 97 ALA A O 1
ATOM 698 N N . SER A 1 98 ? 2.423 7.692 -3.146 1.00 86.44 98 SER A N 1
ATOM 699 C CA . SER A 1 98 ? 1.149 8.140 -3.723 1.00 86.44 98 SER A CA 1
ATOM 700 C C . SER A 1 98 ? -0.080 7.492 -3.065 1.00 86.44 98 SER A C 1
ATOM 702 O O . SER A 1 98 ? -1.125 8.128 -2.986 1.00 86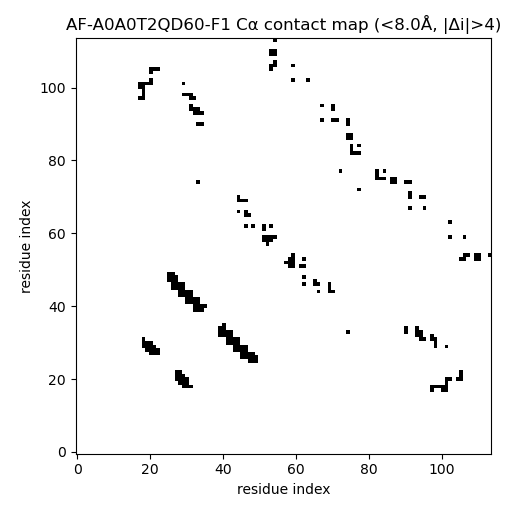.44 98 SER A O 1
ATOM 704 N N . ALA A 1 99 ? 0.036 6.264 -2.545 1.00 87.31 99 ALA A N 1
ATOM 705 C CA . ALA A 1 99 ? -1.056 5.525 -1.906 1.00 87.31 99 ALA A CA 1
ATOM 706 C C . ALA A 1 99 ? -1.311 5.921 -0.438 1.00 87.31 99 ALA A C 1
ATOM 708 O O . ALA A 1 99 ? -2.411 5.697 0.074 1.00 87.31 99 ALA A O 1
ATOM 709 N N . GLU A 1 100 ? -0.324 6.489 0.261 1.00 87.44 100 GLU A N 1
ATOM 710 C CA . GLU A 1 100 ? -0.434 6.830 1.688 1.00 87.44 100 GLU A CA 1
ATOM 711 C C . GLU A 1 100 ? -1.628 7.745 2.032 1.00 87.44 100 GLU A C 1
ATOM 713 O O . GLU A 1 100 ? -2.364 7.401 2.963 1.00 87.44 100 GLU A O 1
ATOM 718 N N . PRO A 1 101 ? -1.922 8.834 1.288 1.00 86.19 101 PRO A N 1
ATOM 719 C CA . PRO A 1 101 ? -3.099 9.665 1.549 1.00 86.19 101 PRO A CA 1
ATOM 720 C C . PRO A 1 101 ? -4.421 8.889 1.453 1.00 86.19 101 PRO A C 1
ATOM 722 O O . PRO A 1 101 ? -5.300 9.065 2.297 1.00 86.19 101 PRO A O 1
ATOM 725 N N . ALA A 1 102 ? -4.553 7.989 0.473 1.00 84.44 102 ALA A N 1
ATOM 726 C CA . ALA A 1 102 ? -5.740 7.147 0.309 1.00 84.44 102 ALA A CA 1
ATOM 727 C C . ALA A 1 102 ? -5.921 6.167 1.477 1.00 84.44 102 ALA A C 1
ATOM 729 O O . ALA A 1 102 ? -7.029 6.008 1.985 1.00 84.44 102 ALA A O 1
ATOM 730 N N . LEU A 1 103 ? -4.832 5.543 1.936 1.00 84.06 103 LEU A N 1
ATOM 731 C CA . LEU A 1 103 ? -4.833 4.622 3.078 1.00 84.06 103 LEU A CA 1
ATOM 732 C C . LEU A 1 103 ? -5.217 5.324 4.393 1.00 84.06 103 LEU A C 1
ATOM 734 O O . LEU A 1 103 ? -6.006 4.790 5.181 1.00 84.06 103 LEU A O 1
ATOM 738 N N . ILE A 1 104 ? -4.701 6.537 4.613 1.00 85.50 104 ILE A N 1
ATOM 739 C CA . ILE A 1 104 ? -5.061 7.384 5.761 1.00 85.50 104 ILE A CA 1
ATOM 740 C C . ILE A 1 104 ? -6.545 7.764 5.700 1.00 85.50 104 ILE A C 1
ATOM 742 O O . ILE A 1 104 ? -7.248 7.667 6.706 1.00 85.50 104 ILE A O 1
ATOM 746 N N . ASN A 1 105 ? -7.039 8.160 4.525 1.00 83.06 105 ASN A N 1
ATOM 747 C CA . ASN A 1 105 ? -8.439 8.536 4.339 1.00 83.06 105 ASN A CA 1
ATOM 748 C C . ASN A 1 105 ? -9.395 7.350 4.534 1.00 83.06 105 ASN A C 1
ATOM 750 O O . ASN A 1 105 ? -10.411 7.519 5.201 1.00 83.06 105 ASN A O 1
ATOM 754 N N . ALA A 1 106 ? -9.050 6.151 4.054 1.00 78.75 106 ALA A N 1
ATOM 755 C CA . ALA A 1 106 ? -9.853 4.947 4.274 1.00 78.75 106 ALA A CA 1
ATOM 756 C C . ALA A 1 106 ? -9.962 4.580 5.762 1.00 78.75 106 ALA A C 1
ATOM 758 O O . ALA A 1 106 ? -11.057 4.316 6.251 1.00 78.75 106 ALA A O 1
ATOM 759 N N . SER A 1 107 ? -8.851 4.649 6.505 1.00 79.38 107 SER A N 1
ATOM 760 C CA . SER A 1 107 ? -8.855 4.404 7.958 1.00 79.38 107 SER A CA 1
ATOM 761 C C . SER A 1 107 ? -9.709 5.443 8.703 1.00 79.38 107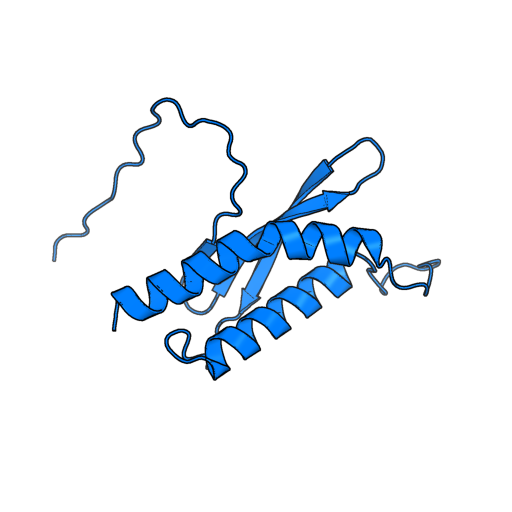 SER A C 1
ATOM 763 O O . SER A 1 107 ? -10.487 5.099 9.586 1.00 79.38 107 SER A O 1
ATOM 765 N N . ARG A 1 108 ? -9.621 6.726 8.318 1.00 81.56 108 ARG A N 1
ATOM 766 C CA . ARG A 1 108 ? -10.449 7.801 8.899 1.00 81.56 108 ARG A CA 1
ATOM 767 C C . ARG A 1 108 ? -11.938 7.624 8.607 1.00 81.56 108 ARG A C 1
ATOM 769 O O . ARG A 1 108 ? -12.749 7.853 9.495 1.00 81.56 108 ARG A O 1
ATOM 776 N N . GLN A 1 109 ? -12.292 7.224 7.386 1.00 76.88 109 GLN A N 1
ATOM 777 C CA . GLN A 1 109 ? -13.678 6.936 7.009 1.00 76.88 109 GLN A CA 1
ATOM 778 C C . GLN A 1 109 ? -14.226 5.747 7.803 1.00 76.88 109 GLN A C 1
ATOM 780 O O . GLN A 1 109 ? -15.319 5.850 8.346 1.00 76.88 109 GLN A O 1
ATOM 785 N N . ALA A 1 110 ? -13.455 4.666 7.951 1.00 73.19 110 ALA A N 1
ATOM 786 C CA . ALA A 1 110 ? -13.866 3.496 8.728 1.00 73.19 110 ALA A CA 1
ATOM 787 C C . ALA A 1 110 ? -14.155 3.814 10.207 1.00 73.19 110 ALA A C 1
ATOM 789 O O . ALA A 1 110 ? -15.099 3.273 10.772 1.00 73.19 110 ALA A O 1
ATOM 790 N N . ILE A 1 111 ? -13.389 4.725 10.817 1.00 70.81 111 ILE A N 1
ATOM 791 C CA . ILE A 1 111 ? -13.626 5.198 12.193 1.00 70.81 111 ILE A CA 1
ATOM 792 C C . ILE A 1 111 ? -14.869 6.104 12.281 1.00 70.81 111 ILE A C 1
ATOM 794 O O . ILE A 1 111 ? -15.521 6.145 13.314 1.00 70.81 111 ILE A O 1
ATOM 798 N N . ALA A 1 112 ? -15.215 6.842 11.222 1.00 66.69 112 ALA A N 1
ATOM 799 C CA . ALA A 1 112 ? -16.329 7.798 11.237 1.00 66.69 112 ALA A CA 1
ATOM 800 C C . ALA A 1 112 ? -17.726 7.164 11.055 1.00 66.69 112 ALA A C 1
ATOM 802 O O . ALA A 1 112 ? -18.727 7.859 11.226 1.00 66.69 112 ALA A O 1
ATOM 803 N N . TYR A 1 113 ? -17.795 5.882 10.682 1.00 57.69 113 TYR A N 1
ATOM 804 C CA . TYR A 1 113 ? -19.038 5.137 10.434 1.00 57.69 113 TYR A CA 1
ATOM 805 C C . TYR A 1 113 ? -19.272 3.980 11.429 1.00 57.69 113 TYR A C 1
ATOM 807 O O . TYR A 1 113 ? -20.098 3.110 11.152 1.00 57.69 113 TYR A O 1
ATOM 815 N N . ASN A 1 114 ? -18.556 3.971 12.559 1.00 52.34 114 ASN A N 1
ATOM 816 C CA . ASN A 1 114 ? -18.609 2.949 13.612 1.00 52.34 114 ASN A CA 1
ATOM 817 C C . ASN A 1 114 ? -18.882 3.615 14.972 1.00 52.34 114 ASN A C 1
ATOM 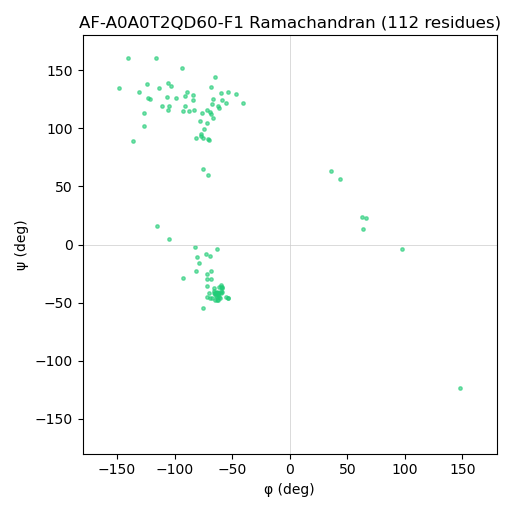819 O O . ASN A 1 114 ? -19.854 3.208 15.643 1.00 52.34 114 ASN A O 1
#

Sequence (114 aa):
MKIVGAAIAAAGLLVSTAAIANVRDDQMSVSVTRPAEGGREQVSLQVSTDGLDLATVDGAAKLRKRVTRAIAAACNPGDRLDADLAPDFQCRREMAASAEPALINASRQAIAYN

Mean predicted aligned error: 10.91 Å

pLDDT: mean 73.91, std 17.88, range [30.94, 92.56]